Protein AF-A0A529ZDL4-F1 (afdb_monomer_lite)

pLDDT: mean 95.53, std 3.38, range [73.31, 98.44]

Foldseek 3Di:
DQVVQVVVVVVVVVVLVVVCVVVVDDDDDFAADEPQAVVCVVCVVVRVVRGPDYDYPQQSLVCRQVVHDPVCCVVCVVVCCVVVVDVDDCNVPPPCVTSVVD

Structure (mmCIF, N/CA/C/O backbone):
data_AF-A0A529ZDL4-F1
#
_entry.id   AF-A0A529ZDL4-F1
#
loop_
_atom_site.group_PDB
_atom_site.id
_atom_site.type_symbol
_atom_site.label_atom_id
_atom_site.label_alt_id
_atom_site.label_comp_id
_atom_site.label_asym_id
_atom_site.label_entity_id
_atom_site.label_seq_id
_atom_site.pdbx_PDB_ins_code
_atom_site.Cartn_x
_atom_site.Cartn_y
_atom_site.Cartn_z
_atom_site.occupancy
_atom_site.B_iso_or_equiv
_atom_site.auth_seq_id
_atom_site.auth_comp_id
_atom_site.auth_asym_id
_atom_site.auth_atom_id
_atom_site.pdbx_PDB_model_num
ATOM 1 N N . LEU A 1 1 ? 0.278 -10.896 7.784 1.00 73.31 1 LEU A N 1
ATOM 2 C CA . LEU A 1 1 ? -0.779 -10.210 7.016 1.00 73.31 1 LEU A CA 1
ATOM 3 C C . LEU A 1 1 ? -1.971 -10.019 7.925 1.00 73.31 1 LEU A C 1
ATOM 5 O O . LEU A 1 1 ? -1.861 -9.134 8.749 1.00 73.31 1 LEU A O 1
ATOM 9 N N . VAL A 1 2 ? -2.996 -10.879 7.938 1.00 87.75 2 VAL A N 1
ATOM 10 C CA . VAL A 1 2 ? -4.151 -10.665 8.843 1.00 87.75 2 VAL A CA 1
ATOM 11 C C . VAL A 1 2 ? -3.749 -10.586 10.311 1.00 87.75 2 VAL A C 1
ATOM 13 O O . VAL A 1 2 ? -4.004 -9.570 10.934 1.00 87.75 2 VAL A O 1
ATOM 16 N N . LYS A 1 3 ? -2.966 -11.550 10.814 1.00 92.88 3 LYS A N 1
ATOM 17 C CA . LYS A 1 3 ? -2.477 -11.525 12.209 1.00 92.88 3 LYS A CA 1
ATOM 18 C C . LYS A 1 3 ? -1.720 -10.253 12.606 1.00 92.88 3 LYS A C 1
ATOM 20 O O . LYS A 1 3 ? -1.689 -9.899 13.775 1.00 92.88 3 LYS A O 1
ATOM 25 N N . GLU A 1 4 ? -1.056 -9.610 11.650 1.00 92.88 4 GLU A N 1
ATOM 26 C CA . GLU A 1 4 ? -0.302 -8.378 11.898 1.00 92.88 4 GLU A CA 1
ATOM 27 C C . GLU A 1 4 ? -1.254 -7.189 12.031 1.00 92.88 4 GLU A C 1
ATOM 29 O O . GLU A 1 4 ? -1.166 -6.442 13.004 1.00 92.88 4 GLU A O 1
ATOM 34 N N . LEU A 1 5 ? -2.222 -7.078 11.114 1.00 94.62 5 LEU A N 1
ATOM 35 C CA . LEU A 1 5 ? -3.268 -6.064 11.184 1.00 94.62 5 LEU A CA 1
ATOM 36 C C . LEU A 1 5 ? -4.159 -6.249 12.418 1.00 94.62 5 LEU A C 1
ATOM 38 O O . LEU A 1 5 ? -4.395 -5.286 13.135 1.00 94.62 5 LEU A O 1
ATOM 42 N N . GLU A 1 6 ? -4.594 -7.474 12.717 1.00 95.62 6 GLU A N 1
ATOM 43 C CA . GLU A 1 6 ? -5.387 -7.800 13.910 1.00 95.62 6 GLU A CA 1
ATOM 44 C C . GLU A 1 6 ? -4.661 -7.409 15.199 1.00 95.62 6 GLU A C 1
ATOM 46 O O . GLU A 1 6 ? -5.257 -6.815 16.097 1.00 95.62 6 GLU A O 1
ATOM 51 N N . TYR A 1 7 ? -3.360 -7.705 15.282 1.00 96.56 7 TYR A N 1
ATOM 52 C CA . TYR A 1 7 ? -2.548 -7.355 16.442 1.00 96.56 7 TYR A CA 1
ATOM 53 C C . TYR A 1 7 ? -2.506 -5.840 16.678 1.00 96.56 7 TYR A C 1
ATOM 55 O O . TYR A 1 7 ? -2.631 -5.383 17.816 1.00 96.56 7 TYR A O 1
ATOM 63 N N . VAL A 1 8 ? -2.348 -5.047 15.613 1.00 96.81 8 VAL A N 1
ATOM 64 C CA . VAL A 1 8 ? -2.321 -3.582 15.718 1.00 96.81 8 VAL A CA 1
ATOM 65 C C . VAL A 1 8 ? -3.723 -3.018 15.963 1.00 96.81 8 VAL A C 1
ATOM 67 O O . VAL A 1 8 ? -3.875 -2.170 16.842 1.00 96.81 8 VAL A O 1
ATOM 70 N N . LYS A 1 9 ? -4.752 -3.527 15.274 1.00 96.88 9 LYS A N 1
ATOM 71 C CA . LYS A 1 9 ? -6.152 -3.119 15.455 1.00 96.88 9 LYS A CA 1
ATOM 72 C C . LYS A 1 9 ? -6.611 -3.313 16.897 1.00 96.88 9 LYS A C 1
ATOM 74 O O . LYS A 1 9 ? -7.121 -2.373 17.489 1.00 96.88 9 LYS A O 1
ATOM 79 N N . ALA A 1 10 ? -6.314 -4.456 17.518 1.00 97.25 10 ALA A N 1
ATOM 80 C CA . ALA A 1 10 ? -6.663 -4.697 18.920 1.00 97.25 10 ALA A CA 1
ATOM 81 C C . ALA A 1 10 ? -6.084 -3.634 19.876 1.00 97.25 10 ALA A C 1
ATOM 83 O O . ALA A 1 10 ? -6.714 -3.268 20.868 1.00 97.25 10 ALA A O 1
ATOM 84 N N . ARG A 1 11 ? -4.888 -3.109 19.575 1.00 98.00 11 ARG A N 1
ATOM 85 C CA . ARG A 1 11 ? -4.265 -2.033 20.360 1.00 98.00 11 ARG A CA 1
ATOM 86 C C . ARG A 1 11 ? -4.925 -0.681 20.104 1.00 98.00 11 ARG A C 1
ATOM 88 O O . ARG A 1 11 ? -5.114 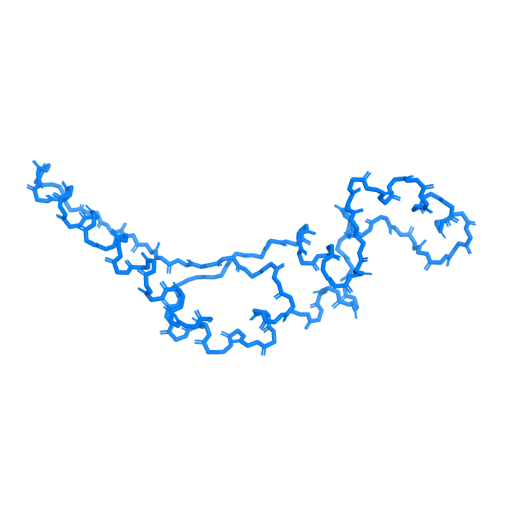0.067 21.059 1.00 98.00 11 ARG A O 1
ATOM 95 N N . ILE A 1 12 ? -5.262 -0.376 18.849 1.00 97.88 12 ILE A N 1
ATOM 96 C CA . ILE A 1 12 ? -6.010 0.837 18.483 1.00 97.88 12 ILE A CA 1
ATOM 97 C C . ILE A 1 12 ? -7.358 0.836 19.207 1.00 97.88 12 ILE A C 1
ATOM 99 O O . ILE A 1 12 ? -7.677 1.804 19.897 1.00 97.88 12 ILE A O 1
ATOM 103 N N . ASP A 1 13 ? -8.087 -0.277 19.133 1.00 97.44 13 ASP A N 1
ATOM 104 C CA . ASP A 1 13 ? -9.422 -0.410 19.707 1.00 97.44 13 ASP A CA 1
ATOM 105 C C . ASP A 1 13 ? -9.405 -0.257 21.237 1.00 97.44 13 ASP A C 1
ATOM 107 O O . ASP A 1 13 ? -10.231 0.462 21.805 1.00 97.44 13 ASP A O 1
ATOM 111 N N . ALA A 1 14 ? -8.415 -0.856 21.910 1.00 98.12 14 ALA A N 1
ATOM 112 C CA . ALA A 1 14 ? -8.239 -0.720 23.355 1.00 98.12 14 ALA A CA 1
ATOM 113 C C . ALA A 1 14 ? -7.969 0.735 23.783 1.00 98.12 14 ALA A C 1
ATOM 115 O O . ALA A 1 14 ? -8.549 1.217 24.759 1.00 98.12 14 ALA A O 1
ATOM 116 N N . VAL A 1 15 ? -7.114 1.454 23.047 1.00 98.12 15 VAL A N 1
ATOM 117 C CA . VAL A 1 15 ? -6.810 2.865 23.335 1.00 98.12 15 VAL A CA 1
ATOM 118 C C . VAL A 1 15 ? -8.024 3.748 23.061 1.00 98.12 15 VAL A C 1
ATOM 120 O O . VAL A 1 15 ? -8.367 4.581 23.899 1.00 98.12 15 VAL A O 1
ATOM 123 N N . ALA A 1 16 ? -8.710 3.542 21.934 1.00 98.12 16 ALA A N 1
ATOM 124 C CA . ALA A 1 16 ? -9.923 4.279 21.603 1.00 98.12 16 ALA A CA 1
ATOM 125 C C . ALA A 1 16 ? -10.983 4.110 22.703 1.00 98.12 16 ALA A C 1
ATOM 127 O O . ALA A 1 16 ? -11.553 5.097 23.164 1.00 98.12 16 ALA A O 1
ATOM 128 N N . GLN A 1 17 ? -11.187 2.884 23.194 1.00 97.75 17 GLN A N 1
ATOM 129 C CA . GLN A 1 17 ? -12.118 2.613 24.287 1.00 97.75 17 GLN A CA 1
ATOM 130 C C . GLN A 1 17 ? -11.721 3.324 25.591 1.00 97.75 17 GLN A C 1
ATOM 132 O O . GLN A 1 17 ? -12.596 3.905 26.235 1.00 97.75 17 GLN A O 1
ATOM 137 N N . SER A 1 18 ? -10.433 3.321 25.964 1.00 98.25 18 SER A N 1
ATOM 138 C CA . SER A 1 18 ? -9.939 4.041 27.154 1.00 98.25 18 SER A CA 1
ATOM 139 C C . SER A 1 18 ? -10.239 5.536 27.058 1.00 98.25 18 SER A C 1
ATOM 141 O O . SER A 1 18 ? -10.853 6.110 27.954 1.00 98.25 18 SER A O 1
ATOM 143 N N . VAL A 1 19 ? -9.907 6.155 25.922 1.00 98.25 19 VAL A N 1
ATOM 144 C CA . VAL A 1 19 ? -10.121 7.593 25.704 1.00 98.25 19 VAL A CA 1
ATOM 145 C C . VAL A 1 19 ? -11.611 7.944 25.705 1.00 98.25 19 VAL A C 1
ATOM 147 O O . VAL A 1 19 ? -12.006 8.946 26.302 1.00 98.25 19 VAL A O 1
ATOM 150 N N . MET A 1 20 ? -12.467 7.122 25.091 1.00 98.38 20 MET A N 1
ATOM 151 C CA . MET A 1 20 ? -13.918 7.349 25.118 1.00 98.38 20 MET A CA 1
ATOM 152 C C . MET A 1 20 ? -14.491 7.272 26.541 1.00 98.38 20 MET A C 1
ATOM 154 O O . MET A 1 20 ? -15.399 8.030 26.880 1.00 98.38 20 MET A O 1
ATOM 158 N N . GLN A 1 21 ? -13.962 6.378 27.384 1.00 97.88 21 GLN A N 1
ATOM 159 C CA . GLN A 1 21 ? -14.364 6.268 28.789 1.00 97.88 21 GLN A CA 1
ATOM 160 C C . GLN A 1 21 ? -13.895 7.471 29.612 1.00 97.88 21 GLN A C 1
ATOM 162 O O . GLN A 1 21 ? -14.688 8.035 30.362 1.00 97.88 21 GLN A O 1
ATOM 167 N N . GLU A 1 22 ? -12.639 7.885 29.446 1.00 98.31 22 GLU A N 1
ATOM 168 C CA . GLU A 1 22 ? -12.048 9.018 30.170 1.00 98.31 22 GLU A CA 1
ATOM 169 C C . GLU A 1 22 ? -12.718 10.352 29.821 1.00 98.31 22 GLU A C 1
ATOM 171 O O . GLU A 1 22 ? -12.923 11.199 30.689 1.00 98.31 22 GLU A O 1
ATOM 176 N N . THR A 1 23 ? -13.084 10.539 28.553 1.00 97.94 23 THR A N 1
ATOM 177 C CA . THR A 1 23 ? -13.659 11.799 28.052 1.00 97.94 23 THR A CA 1
ATOM 178 C C . THR A 1 23 ? -15.186 11.833 28.083 1.00 97.94 23 THR A C 1
ATOM 180 O O . THR A 1 23 ? -15.781 12.894 27.887 1.00 97.94 23 THR A O 1
ATOM 183 N N . GLY A 1 24 ? -15.841 10.683 28.267 1.00 98.00 24 GLY A N 1
ATOM 184 C CA . GLY A 1 24 ? -17.295 10.543 28.152 1.00 98.00 24 GLY A CA 1
ATOM 185 C C . GLY A 1 24 ? -17.842 10.779 26.737 1.00 98.00 24 GLY A C 1
ATOM 186 O O . GLY A 1 24 ? -19.056 10.885 26.566 1.00 98.00 24 GLY A O 1
ATOM 187 N N . THR A 1 25 ? -16.975 10.872 25.724 1.00 98.00 25 THR A N 1
ATOM 188 C CA . THR A 1 25 ? -17.351 11.136 24.329 1.00 98.00 25 THR A CA 1
ATOM 189 C C . THR A 1 25 ? -17.201 9.868 23.502 1.00 98.00 25 THR A C 1
ATOM 191 O O . THR A 1 25 ? -16.153 9.231 23.522 1.00 98.00 25 THR A O 1
ATOM 194 N N . LYS A 1 26 ? -18.238 9.507 22.741 1.00 97.00 26 LYS A N 1
ATOM 195 C CA . LYS A 1 26 ? -18.168 8.411 21.767 1.00 97.00 26 LYS A CA 1
ATOM 196 C C . LYS A 1 26 ? -17.769 8.949 20.400 1.00 97.00 26 LYS A C 1
ATOM 198 O O . LYS A 1 26 ? -18.304 9.970 19.973 1.00 97.00 26 LYS A O 1
ATOM 203 N N . ILE A 1 27 ? -16.872 8.239 19.726 1.00 96.19 27 ILE A N 1
ATOM 204 C CA . ILE A 1 27 ? -16.487 8.519 18.343 1.00 96.19 27 ILE A CA 1
ATOM 205 C C . ILE A 1 27 ? -16.544 7.231 17.529 1.00 96.19 27 ILE A C 1
ATOM 207 O O . ILE A 1 27 ? -16.181 6.165 18.026 1.00 96.19 27 ILE A O 1
ATOM 211 N N . ASP A 1 28 ? -16.967 7.353 16.279 1.00 96.81 28 ASP A N 1
ATOM 212 C CA . ASP A 1 28 ? -16.858 6.281 15.298 1.00 96.81 28 ASP A CA 1
ATOM 213 C C . ASP A 1 28 ? -15.533 6.439 14.544 1.00 96.81 28 ASP A C 1
ATOM 215 O O . ASP A 1 28 ? -15.113 7.555 14.225 1.00 96.81 28 ASP A O 1
ATOM 219 N N . TYR A 1 29 ? -14.853 5.328 14.272 1.00 97.19 29 TYR A N 1
ATOM 220 C CA . TYR A 1 29 ? -13.613 5.301 13.501 1.00 97.19 29 TYR A CA 1
ATOM 221 C C . TYR A 1 29 ? -13.509 3.990 12.728 1.00 97.19 29 TYR A C 1
ATOM 223 O O . TYR A 1 29 ? -14.146 3.000 13.077 1.00 97.19 29 TYR A O 1
ATOM 231 N N . LEU A 1 30 ? -12.680 4.005 11.687 1.00 97.56 30 LEU A N 1
ATOM 232 C CA . LEU A 1 30 ? -12.346 2.833 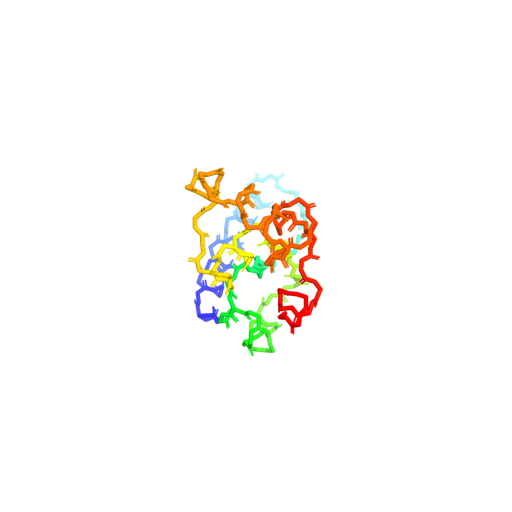10.890 1.00 97.56 30 LEU A CA 1
ATOM 233 C C . LEU A 1 30 ? -10.856 2.545 11.039 1.00 97.56 30 LEU A C 1
ATOM 235 O O . LEU A 1 30 ? -10.038 3.467 11.070 1.00 97.56 30 LEU A O 1
ATOM 239 N N . THR A 1 31 ? -10.495 1.267 11.076 1.00 97.38 31 THR A N 1
ATOM 240 C CA . THR A 1 31 ? -9.108 0.806 11.006 1.00 97.38 31 THR A CA 1
ATOM 241 C C . THR A 1 31 ? -8.872 0.101 9.678 1.00 97.38 31 THR A C 1
ATOM 243 O O . THR A 1 31 ? -9.394 -0.980 9.416 1.00 97.38 31 THR A O 1
ATOM 246 N N . GLY A 1 32 ? -8.067 0.725 8.827 1.00 97.19 32 GLY A N 1
ATOM 247 C CA . GLY A 1 32 ? -7.635 0.168 7.551 1.00 97.19 32 GLY A CA 1
ATOM 248 C C . GLY A 1 32 ? -6.146 -0.135 7.540 1.00 97.19 32 GLY A C 1
ATOM 249 O O . GLY A 1 32 ? -5.471 -0.110 8.572 1.00 97.19 32 GLY A O 1
ATOM 250 N N . THR A 1 33 ? -5.618 -0.414 6.355 1.00 97.62 33 THR A N 1
ATOM 251 C CA . THR A 1 33 ? -4.187 -0.671 6.177 1.00 97.62 33 THR A CA 1
ATOM 252 C C . THR A 1 33 ? -3.673 -0.123 4.855 1.00 97.62 33 THR A C 1
ATOM 254 O O . THR A 1 33 ? -4.445 0.104 3.917 1.00 97.62 33 THR A O 1
ATOM 257 N N . MET A 1 34 ? -2.362 0.104 4.795 1.00 97.88 34 MET A N 1
ATOM 258 C CA . MET A 1 34 ? -1.701 0.498 3.563 1.00 97.88 34 MET A CA 1
ATOM 259 C C . MET A 1 34 ? -1.396 -0.740 2.712 1.00 97.88 34 MET A C 1
ATOM 261 O O . MET A 1 34 ? -0.880 -1.741 3.208 1.00 97.88 34 MET A O 1
ATOM 265 N N . ILE A 1 35 ? -1.717 -0.675 1.423 1.00 98.06 35 ILE A N 1
ATOM 266 C CA . ILE A 1 35 ? -1.305 -1.651 0.417 1.00 98.06 35 ILE A CA 1
ATOM 267 C C . ILE A 1 35 ? -0.115 -1.045 -0.322 1.00 98.06 35 ILE A C 1
ATOM 269 O O . ILE A 1 35 ? -0.267 -0.260 -1.253 1.00 98.06 35 ILE A O 1
ATOM 273 N N . GLU A 1 36 ? 1.076 -1.354 0.179 1.00 97.62 36 GLU A N 1
ATOM 274 C CA . GLU A 1 36 ? 2.345 -0.766 -0.279 1.00 97.62 36 GLU A CA 1
ATOM 275 C C . GLU A 1 36 ? 3.433 -1.815 -0.556 1.00 97.62 36 GLU A C 1
ATOM 277 O O . GLU A 1 36 ? 4.557 -1.496 -0.923 1.00 97.62 36 GLU A O 1
ATOM 282 N N . LEU A 1 37 ? 3.090 -3.097 -0.393 1.00 96.94 37 LEU A N 1
ATOM 283 C CA . LEU A 1 37 ? 3.959 -4.232 -0.685 1.00 96.94 37 LEU A CA 1
ATOM 284 C C . LEU A 1 37 ? 3.264 -5.162 -1.690 1.00 96.94 37 LEU A C 1
ATOM 286 O O . LEU A 1 37 ? 2.096 -5.501 -1.469 1.00 96.94 37 LEU A O 1
ATOM 290 N N . PRO A 1 38 ? 3.968 -5.711 -2.700 1.00 97.69 38 PRO A N 1
ATOM 291 C CA . PRO A 1 38 ? 3.381 -6.621 -3.683 1.00 97.69 38 PRO A CA 1
ATOM 292 C C . PRO A 1 38 ? 2.708 -7.831 -3.035 1.00 97.69 38 PRO A C 1
ATOM 294 O O . PRO A 1 38 ? 1.639 -8.277 -3.443 1.00 97.69 38 PRO A O 1
ATOM 297 N N . ARG A 1 39 ? 3.278 -8.342 -1.936 1.00 96.94 39 ARG A N 1
ATOM 298 C CA . ARG A 1 39 ? 2.665 -9.438 -1.176 1.00 96.94 39 ARG A CA 1
ATOM 299 C C . ARG A 1 39 ? 1.326 -9.048 -0.540 1.00 96.94 39 ARG A C 1
ATOM 301 O O . ARG A 1 39 ? 0.465 -9.918 -0.408 1.00 96.94 39 ARG A O 1
ATOM 308 N N . ALA A 1 40 ? 1.172 -7.797 -0.105 1.00 96.62 40 ALA A N 1
ATOM 309 C CA . ALA A 1 40 ? -0.080 -7.300 0.455 1.00 96.62 40 ALA A CA 1
ATOM 310 C C . ALA A 1 40 ? -1.152 -7.195 -0.637 1.00 96.62 40 ALA A C 1
ATOM 312 O O . ALA A 1 40 ? -2.245 -7.712 -0.429 1.00 96.62 40 ALA A O 1
ATOM 313 N N . ALA A 1 41 ? -0.801 -6.660 -1.810 1.00 97.69 41 ALA A N 1
ATOM 314 C CA . ALA A 1 41 ? -1.667 -6.604 -2.988 1.00 97.69 41 ALA A CA 1
ATOM 315 C C . ALA A 1 41 ? -2.143 -8.004 -3.436 1.00 97.69 41 ALA A C 1
ATOM 317 O O . ALA A 1 41 ? -3.334 -8.310 -3.410 1.00 97.69 41 ALA A O 1
ATOM 318 N N . ILE A 1 42 ? -1.212 -8.941 -3.666 1.00 97.62 42 ILE A N 1
ATOM 319 C CA . ILE A 1 42 ? -1.525 -10.327 -4.083 1.00 97.62 42 ILE A CA 1
ATOM 320 C C . ILE A 1 42 ? -2.425 -11.059 -3.066 1.00 97.62 42 ILE A C 1
ATOM 322 O O . ILE A 1 42 ? -3.219 -11.939 -3.411 1.00 97.62 42 ILE A O 1
ATOM 326 N N . ARG A 1 43 ? -2.295 -10.738 -1.774 1.00 96.81 43 ARG A N 1
ATOM 327 C CA . ARG A 1 43 ? -3.066 -11.359 -0.682 1.00 96.81 43 ARG A CA 1
ATOM 328 C C . ARG A 1 43 ? -4.142 -10.433 -0.115 1.00 96.81 43 ARG A C 1
ATOM 330 O O . ARG A 1 43 ? -4.616 -10.701 0.992 1.00 96.81 43 ARG A O 1
ATOM 337 N N . ALA A 1 44 ? -4.561 -9.414 -0.865 1.00 96.94 44 ALA A N 1
ATOM 338 C CA . ALA A 1 44 ? -5.504 -8.400 -0.403 1.00 96.94 44 ALA A CA 1
ATOM 339 C C . ALA A 1 44 ? -6.823 -9.010 0.089 1.00 96.94 44 ALA A C 1
ATOM 341 O O . ALA A 1 44 ? -7.331 -8.588 1.119 1.00 96.94 44 ALA A O 1
ATOM 342 N N . HIS A 1 45 ? -7.311 -10.075 -0.558 1.00 96.38 45 HIS A N 1
ATOM 343 C CA . HIS A 1 45 ? -8.511 -10.809 -0.131 1.00 96.38 45 HIS A CA 1
ATOM 344 C C . HIS A 1 45 ? -8.454 -11.289 1.326 1.00 96.38 45 HIS A C 1
ATOM 346 O O . HIS A 1 45 ? -9.458 -11.233 2.019 1.00 96.38 45 HIS A O 1
ATOM 352 N N . VAL A 1 46 ? -7.281 -11.723 1.802 1.00 96.00 46 VAL A N 1
ATOM 353 C CA . VAL A 1 46 ? -7.106 -12.154 3.196 1.00 96.00 46 VAL A CA 1
ATOM 354 C C . VAL A 1 46 ? -7.081 -10.932 4.104 1.00 96.00 46 VAL A C 1
ATOM 356 O O . VAL A 1 46 ? -7.748 -10.905 5.123 1.00 96.00 46 VAL A O 1
ATOM 359 N N . ILE A 1 47 ? -6.334 -9.892 3.726 1.00 95.94 47 ILE A N 1
ATOM 360 C CA . ILE A 1 47 ? -6.217 -8.654 4.513 1.00 95.94 47 ILE A CA 1
ATOM 361 C C . ILE A 1 47 ? -7.584 -7.965 4.678 1.00 95.94 47 ILE A C 1
ATOM 363 O O . ILE A 1 47 ? -7.879 -7.451 5.757 1.00 95.94 47 ILE A O 1
ATOM 367 N N . ALA A 1 48 ? -8.428 -8.007 3.646 1.00 96.56 48 ALA A N 1
ATOM 368 C CA . ALA A 1 48 ? -9.776 -7.444 3.636 1.00 96.56 48 ALA A CA 1
ATOM 369 C C . ALA A 1 48 ? -10.718 -8.076 4.676 1.00 96.56 48 ALA A C 1
ATOM 371 O O . ALA A 1 48 ? -11.713 -7.459 5.032 1.00 96.56 48 ALA A O 1
ATOM 372 N N . GLU A 1 49 ? -10.408 -9.268 5.201 1.00 95.31 49 GLU A N 1
ATOM 373 C CA . GLU A 1 49 ? -11.178 -9.875 6.297 1.00 95.31 49 GLU A CA 1
ATOM 374 C C . GLU A 1 49 ? -11.080 -9.059 7.601 1.00 95.31 49 GLU A C 1
ATOM 376 O O . GLU A 1 49 ? -11.981 -9.130 8.433 1.00 95.31 49 GLU A O 1
ATOM 381 N N . ALA A 1 50 ? -10.004 -8.280 7.779 1.00 94.25 50 ALA A N 1
ATOM 382 C CA . ALA A 1 50 ? -9.748 -7.487 8.985 1.00 94.25 50 ALA A CA 1
ATOM 383 C C . ALA A 1 50 ? -9.662 -5.967 8.738 1.00 94.25 50 ALA A C 1
ATOM 385 O O . ALA A 1 50 ? -9.821 -5.192 9.681 1.00 94.25 50 ALA A O 1
ATOM 386 N N . ALA A 1 51 ? -9.376 -5.532 7.507 1.00 97.38 51 ALA A N 1
ATOM 387 C CA . ALA A 1 51 ? -9.250 -4.120 7.153 1.00 97.38 51 ALA A CA 1
ATOM 388 C C . ALA A 1 51 ? -10.595 -3.505 6.753 1.00 97.38 51 ALA A C 1
ATOM 390 O O . ALA A 1 51 ? -11.300 -4.033 5.899 1.00 97.38 51 ALA A O 1
ATOM 391 N N . GLU A 1 52 ? -10.897 -2.327 7.292 1.00 97.69 52 GLU A N 1
ATOM 392 C CA . GLU A 1 52 ? -12.130 -1.592 6.976 1.00 97.69 52 GLU A CA 1
ATOM 393 C C . GLU A 1 52 ? -11.973 -0.680 5.745 1.00 97.69 52 GLU A C 1
ATOM 395 O O . GLU A 1 52 ? -12.957 -0.251 5.148 1.00 97.69 52 GLU A O 1
ATOM 400 N N . PHE A 1 53 ? -10.731 -0.397 5.344 1.00 98.38 53 PHE A N 1
ATOM 401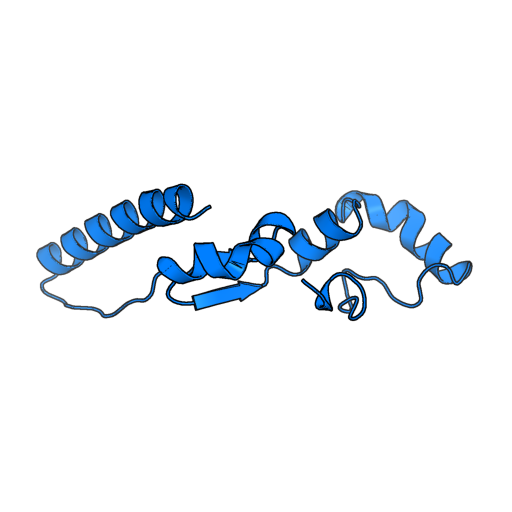 C CA . PHE A 1 53 ? -10.383 0.283 4.098 1.00 98.38 53 PHE A CA 1
ATOM 402 C C . PHE A 1 53 ? -8.944 -0.046 3.679 1.00 98.38 53 PHE A C 1
ATOM 404 O O . PHE A 1 53 ? -8.110 -0.425 4.509 1.00 98.38 53 PHE A O 1
ATOM 411 N N . PHE A 1 54 ? -8.640 0.168 2.398 1.00 98.44 54 PHE A N 1
ATOM 412 C CA . PHE A 1 54 ? -7.278 0.159 1.867 1.00 98.44 54 PHE A CA 1
ATOM 413 C C . PHE A 1 54 ? -6.847 1.559 1.451 1.00 98.44 54 PHE A C 1
ATOM 415 O O . PHE A 1 54 ? -7.637 2.333 0.914 1.00 98.44 54 PHE A O 1
ATOM 422 N N . SER A 1 55 ? -5.573 1.856 1.681 1.00 98.38 55 SER A N 1
ATOM 423 C CA . SER A 1 55 ? -4.892 3.023 1.128 1.00 98.38 55 SER A CA 1
ATOM 424 C C . SER A 1 55 ? -3.682 2.539 0.344 1.00 98.38 55 SER A C 1
ATOM 426 O O . SER A 1 55 ? -2.867 1.803 0.889 1.00 98.38 55 SER A O 1
ATOM 428 N N . PHE A 1 56 ? -3.550 2.905 -0.925 1.00 98.25 56 PHE A N 1
ATOM 429 C CA . PHE A 1 56 ? -2.420 2.450 -1.732 1.00 98.25 56 PHE A CA 1
ATOM 430 C C . PHE A 1 56 ? -1.213 3.362 -1.517 1.00 98.25 56 PHE A C 1
ATOM 432 O O . PHE A 1 56 ? -1.236 4.540 -1.875 1.00 98.25 56 PHE A O 1
ATOM 439 N N . GLY A 1 57 ? -0.153 2.802 -0.938 1.00 97.69 57 GLY A N 1
ATOM 440 C CA . GLY A 1 57 ? 1.144 3.460 -0.805 1.00 97.69 57 GLY A CA 1
ATOM 441 C C . GLY A 1 57 ? 1.943 3.272 -2.084 1.00 97.69 57 GLY A C 1
ATOM 442 O O . GLY A 1 57 ? 2.888 2.489 -2.112 1.00 97.69 57 GLY A O 1
ATOM 443 N N . THR A 1 58 ? 1.540 3.942 -3.168 1.00 97.50 58 THR A N 1
ATOM 444 C CA . THR A 1 58 ? 2.105 3.685 -4.504 1.00 97.50 58 THR A CA 1
ATOM 445 C C . THR A 1 58 ? 3.596 3.983 -4.597 1.00 97.50 58 THR A C 1
ATOM 447 O O . THR A 1 58 ? 4.266 3.367 -5.408 1.00 97.50 58 THR A O 1
ATOM 450 N N . ASN A 1 59 ? 4.151 4.853 -3.750 1.00 95.81 59 ASN A N 1
ATOM 451 C CA . ASN A 1 59 ? 5.593 5.095 -3.728 1.00 95.81 59 ASN A CA 1
ATOM 452 C C . ASN A 1 59 ? 6.379 3.825 -3.346 1.00 95.81 59 ASN A C 1
ATOM 454 O O . ASN A 1 59 ? 7.218 3.359 -4.115 1.00 95.81 59 ASN A O 1
ATOM 458 N N . ASP A 1 60 ? 6.066 3.229 -2.194 1.00 97.44 60 ASP A N 1
ATOM 459 C CA . ASP A 1 60 ? 6.711 2.000 -1.724 1.00 97.44 60 ASP A CA 1
ATOM 460 C C . ASP A 1 60 ? 6.307 0.782 -2.566 1.00 97.44 60 ASP A C 1
ATOM 462 O O . ASP A 1 60 ? 7.145 -0.082 -2.854 1.00 97.44 60 ASP A O 1
ATOM 466 N N . LEU A 1 61 ? 5.065 0.754 -3.069 1.00 97.94 61 LEU A N 1
ATOM 467 C CA . LEU A 1 61 ? 4.620 -0.282 -3.999 1.00 97.94 61 LEU A CA 1
ATOM 468 C C . LEU A 1 61 ? 5.417 -0.225 -5.308 1.00 97.94 61 LEU A C 1
ATOM 470 O O . LEU A 1 61 ? 5.890 -1.262 -5.768 1.00 97.94 61 LEU A O 1
ATOM 474 N N . THR A 1 62 ? 5.654 0.965 -5.869 1.00 97.31 62 THR A N 1
ATOM 475 C CA . THR A 1 62 ? 6.534 1.155 -7.030 1.00 97.31 62 THR A CA 1
ATOM 476 C C . THR A 1 62 ? 7.958 0.719 -6.703 1.00 97.31 62 THR A C 1
ATOM 478 O O . THR A 1 62 ? 8.526 -0.069 -7.459 1.00 97.31 62 THR A O 1
ATOM 481 N N . GLN A 1 63 ? 8.531 1.156 -5.571 1.00 97.19 63 GLN A N 1
ATOM 482 C CA . GLN A 1 63 ? 9.899 0.779 -5.180 1.00 97.19 63 GLN A CA 1
ATOM 483 C C . GLN A 1 63 ? 10.079 -0.740 -5.142 1.00 97.19 63 GLN A C 1
ATOM 485 O O . GLN A 1 63 ? 11.040 -1.283 -5.686 1.00 97.19 63 GLN A O 1
ATOM 490 N N . THR A 1 64 ? 9.142 -1.434 -4.504 1.00 97.12 64 THR A N 1
ATOM 491 C CA . THR A 1 64 ? 9.227 -2.880 -4.287 1.00 97.12 64 THR A CA 1
ATOM 492 C C . THR A 1 64 ? 8.820 -3.701 -5.510 1.00 97.12 64 THR A C 1
ATOM 494 O O . THR A 1 64 ? 9.329 -4.808 -5.671 1.00 97.12 64 THR A O 1
ATOM 497 N N . THR A 1 65 ? 7.976 -3.165 -6.395 1.00 97.38 65 THR A N 1
ATOM 498 C CA . THR A 1 65 ? 7.603 -3.812 -7.667 1.00 97.38 65 THR A CA 1
ATOM 499 C C . THR A 1 65 ? 8.719 -3.695 -8.701 1.00 97.38 65 THR A C 1
ATOM 501 O O . THR A 1 65 ? 9.114 -4.697 -9.292 1.00 97.38 65 THR A O 1
ATOM 504 N N . PHE A 1 66 ? 9.290 -2.499 -8.873 1.00 95.19 66 PHE A N 1
ATOM 505 C CA . PHE A 1 66 ? 10.430 -2.284 -9.773 1.00 95.19 66 PHE A CA 1
ATOM 506 C C . PHE A 1 66 ? 11.751 -2.806 -9.195 1.00 95.19 66 PHE A C 1
ATOM 508 O O . PHE A 1 66 ? 12.715 -2.995 -9.936 1.00 95.19 66 PHE A O 1
ATOM 515 N N . GLY A 1 67 ? 11.822 -3.021 -7.879 1.00 95.38 67 GLY A N 1
ATOM 516 C CA . GLY A 1 67 ? 13.058 -3.400 -7.195 1.00 95.38 67 GLY A CA 1
ATOM 517 C C . GLY A 1 67 ? 14.097 -2.277 -7.187 1.00 95.38 67 GLY A C 1
ATOM 518 O O . GLY A 1 67 ? 15.296 -2.551 -7.235 1.00 95.38 67 GLY A O 1
ATOM 519 N N . ILE A 1 68 ? 13.648 -1.019 -7.151 1.00 92.94 68 ILE A N 1
ATOM 520 C CA . ILE A 1 68 ? 14.512 0.164 -7.177 1.00 92.94 68 ILE A CA 1
ATOM 521 C C . ILE A 1 68 ? 14.284 1.026 -5.933 1.00 92.94 68 ILE A C 1
ATOM 523 O O . ILE A 1 68 ? 13.156 1.266 -5.507 1.00 92.94 68 ILE A O 1
ATOM 527 N N . SER A 1 69 ? 15.377 1.508 -5.350 1.00 93.00 69 SER A N 1
ATOM 528 C CA . SER A 1 69 ? 15.349 2.518 -4.291 1.00 93.00 69 SER A CA 1
ATOM 529 C C . SER A 1 69 ? 15.100 3.883 -4.916 1.00 93.00 69 SER A C 1
ATOM 531 O O . SER A 1 69 ? 15.834 4.274 -5.823 1.00 93.00 69 SER A O 1
ATOM 533 N N . ARG A 1 70 ? 14.086 4.618 -4.446 1.00 89.62 70 ARG A N 1
ATOM 534 C CA . ARG A 1 70 ? 13.768 5.956 -4.969 1.00 89.62 70 ARG A CA 1
ATOM 535 C C . ARG A 1 70 ? 14.941 6.925 -4.813 1.00 89.62 70 ARG A C 1
ATOM 537 O O . ARG A 1 70 ? 15.232 7.680 -5.738 1.00 89.62 70 ARG A O 1
ATOM 544 N N . ASP A 1 71 ? 15.621 6.865 -3.672 1.00 90.56 71 ASP A N 1
ATOM 545 C CA . ASP A 1 71 ? 16.739 7.754 -3.349 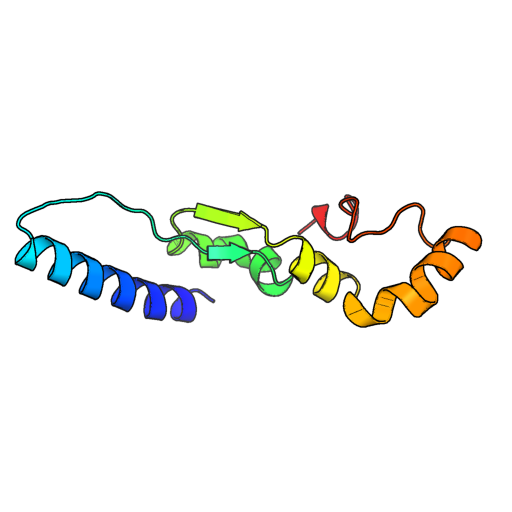1.00 90.56 71 ASP A CA 1
ATOM 546 C C . ASP A 1 71 ? 17.948 7.517 -4.269 1.00 90.56 71 ASP A C 1
ATOM 548 O O . ASP A 1 71 ? 18.661 8.457 -4.622 1.00 90.56 71 ASP A O 1
ATOM 552 N N . ASP A 1 72 ? 18.136 6.278 -4.730 1.00 91.38 72 ASP A N 1
ATOM 553 C CA . ASP A 1 72 ? 19.236 5.904 -5.625 1.00 91.38 72 ASP A CA 1
ATOM 554 C C . ASP A 1 72 ? 18.852 5.999 -7.112 1.00 91.38 72 ASP A C 1
ATOM 556 O O . ASP A 1 72 ? 19.719 6.1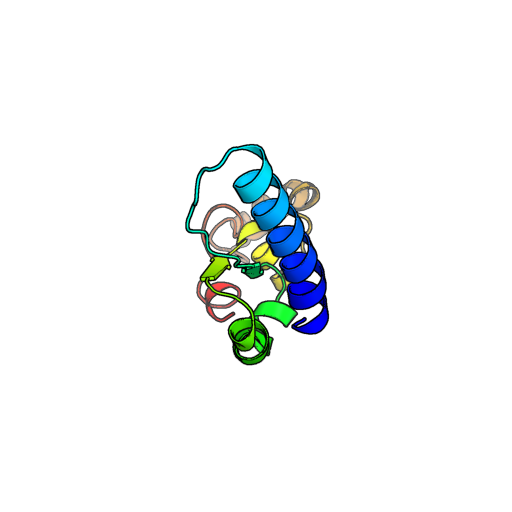17 -7.988 1.00 91.38 72 ASP A O 1
ATOM 560 N N . ALA A 1 73 ? 17.550 5.971 -7.417 1.00 90.25 73 ALA A N 1
ATOM 561 C CA . ALA A 1 73 ? 17.030 5.873 -8.776 1.00 90.25 73 ALA A CA 1
ATOM 562 C C . ALA A 1 73 ? 17.364 7.094 -9.643 1.00 90.25 73 ALA A C 1
ATOM 564 O O . ALA A 1 73 ? 17.604 6.955 -10.846 1.00 90.25 73 ALA A O 1
ATOM 565 N N . ALA A 1 74 ? 17.479 8.281 -9.038 1.00 86.38 74 ALA A N 1
ATOM 566 C CA . ALA A 1 74 ? 17.831 9.514 -9.744 1.00 86.38 74 ALA A CA 1
ATOM 567 C C . ALA A 1 74 ? 19.146 9.401 -10.542 1.00 86.38 74 ALA A C 1
ATOM 569 O O . ALA A 1 74 ? 19.304 10.056 -11.573 1.00 86.38 74 ALA A O 1
ATOM 570 N N . SER A 1 75 ? 20.073 8.540 -10.104 1.00 91.44 75 SER A N 1
ATOM 571 C CA . SER A 1 75 ? 21.361 8.328 -10.773 1.00 91.44 75 SER A CA 1
ATOM 572 C C . SER A 1 75 ? 21.255 7.649 -12.146 1.00 91.44 75 SER A C 1
ATOM 574 O O . SER A 1 75 ? 22.142 7.839 -12.980 1.00 91.44 75 SER A O 1
ATOM 576 N N . PHE A 1 76 ? 20.186 6.885 -12.412 1.00 92.62 76 PHE A N 1
ATOM 577 C CA . PHE A 1 76 ? 20.045 6.104 -13.648 1.00 92.62 76 PHE A CA 1
ATOM 578 C C . PHE A 1 76 ? 18.715 6.292 -14.390 1.00 92.62 76 PHE A C 1
ATOM 580 O O . PHE A 1 76 ? 18.679 6.035 -15.596 1.00 92.62 76 PHE A O 1
ATOM 587 N N . LEU A 1 77 ? 17.646 6.768 -13.739 1.00 92.69 77 LEU A N 1
ATOM 588 C CA . LEU A 1 77 ? 16.327 6.928 -14.373 1.00 92.69 77 LEU A CA 1
ATOM 589 C C . LEU A 1 77 ? 16.374 7.852 -15.595 1.00 92.69 77 LEU A C 1
ATOM 591 O O . LEU A 1 77 ? 15.793 7.530 -16.629 1.00 92.69 77 LEU A O 1
ATOM 595 N N . GLU A 1 78 ? 17.139 8.945 -15.529 1.00 91.31 78 GLU A N 1
ATOM 596 C CA . GLU A 1 78 ? 17.298 9.843 -16.678 1.00 91.31 78 GLU A CA 1
ATOM 597 C C . GLU A 1 78 ? 17.971 9.137 -17.864 1.00 91.31 78 GLU A C 1
ATOM 599 O O . GLU A 1 78 ? 17.567 9.314 -19.012 1.00 91.31 78 GLU A O 1
ATOM 604 N N . THR A 1 79 ? 18.950 8.268 -17.593 1.00 94.94 79 THR A N 1
ATOM 605 C CA . THR A 1 79 ? 19.591 7.458 -18.638 1.00 94.94 79 THR A CA 1
ATOM 606 C C . THR A 1 79 ? 18.604 6.459 -19.241 1.00 94.94 79 THR A C 1
ATOM 608 O O . THR A 1 79 ? 18.604 6.259 -20.455 1.00 94.94 79 THR A O 1
ATOM 611 N N . TYR A 1 80 ? 17.753 5.832 -18.423 1.00 95.38 80 TYR A N 1
ATOM 612 C CA . TYR A 1 80 ? 16.726 4.901 -18.901 1.00 95.38 80 TYR A CA 1
ATOM 613 C C . TYR A 1 80 ? 15.711 5.612 -19.793 1.00 95.38 80 TYR A C 1
ATOM 615 O O . TYR A 1 80 ? 15.382 5.100 -20.862 1.00 95.38 80 TYR A O 1
ATOM 623 N N . ARG A 1 81 ? 15.299 6.822 -19.405 1.00 93.38 81 ARG A N 1
ATOM 624 C CA . ARG A 1 81 ? 14.397 7.663 -20.192 1.00 93.38 81 ARG A CA 1
ATOM 625 C C . ARG A 1 81 ? 15.007 8.064 -21.532 1.00 93.38 81 ARG A C 1
ATOM 627 O O . ARG A 1 81 ? 14.389 7.873 -22.573 1.00 93.38 81 ARG A O 1
ATOM 634 N N . GLN A 1 82 ? 16.252 8.541 -21.536 1.00 94.00 82 GLN A N 1
ATOM 635 C CA . GLN A 1 82 ? 16.960 8.904 -22.773 1.00 94.00 82 GLN A CA 1
ATOM 636 C C . GLN A 1 82 ? 17.169 7.714 -23.719 1.00 94.00 82 GLN A C 1
ATOM 638 O O . GLN A 1 82 ? 17.209 7.892 -24.935 1.00 94.00 82 GLN A O 1
ATOM 643 N N . LYS A 1 83 ? 17.292 6.499 -23.172 1.00 96.44 83 LYS A N 1
ATOM 644 C CA . LYS A 1 83 ? 17.397 5.252 -23.943 1.00 96.44 83 LYS A CA 1
ATOM 645 C C . LYS A 1 83 ? 16.045 4.656 -24.349 1.00 96.44 83 LYS A C 1
ATOM 647 O O . LYS A 1 83 ? 16.044 3.629 -25.021 1.00 96.44 83 LYS A O 1
ATOM 652 N N . GLY A 1 84 ? 14.925 5.258 -23.942 1.00 94.31 84 GLY A N 1
ATOM 653 C CA . GLY A 1 84 ? 13.582 4.733 -24.199 1.00 94.31 84 GLY A CA 1
ATOM 654 C C . GLY A 1 84 ? 13.283 3.412 -23.483 1.00 94.31 84 GLY A C 1
ATOM 655 O O . GLY A 1 84 ? 12.436 2.657 -23.942 1.00 94.31 84 GLY A O 1
ATOM 656 N N . ILE A 1 85 ? 13.996 3.103 -22.393 1.00 94.25 85 ILE A N 1
ATOM 657 C CA . ILE A 1 85 ? 13.738 1.916 -21.559 1.00 94.25 85 ILE A CA 1
ATOM 658 C C . ILE A 1 85 ? 12.495 2.145 -20.692 1.00 94.25 85 ILE A C 1
ATOM 660 O O . ILE A 1 85 ? 11.723 1.221 -20.466 1.00 94.25 85 ILE A O 1
ATOM 664 N N . ILE A 1 86 ? 12.314 3.381 -20.220 1.00 92.25 86 ILE A N 1
ATOM 665 C CA . ILE A 1 86 ? 11.106 3.848 -19.537 1.00 92.25 86 ILE A CA 1
ATOM 666 C C . ILE A 1 86 ? 10.637 5.133 -20.211 1.00 92.25 86 ILE A C 1
ATOM 668 O O . ILE A 1 86 ? 11.460 5.946 -20.635 1.00 92.25 86 ILE A O 1
ATOM 672 N N . GLU A 1 87 ? 9.328 5.339 -20.297 1.00 89.62 87 GLU A N 1
ATOM 673 C CA . GLU A 1 87 ? 8.776 6.566 -20.881 1.00 89.62 87 GLU A CA 1
ATOM 674 C C . GLU A 1 87 ? 8.722 7.710 -19.864 1.00 89.62 87 GLU A C 1
ATOM 676 O O . GLU A 1 87 ? 9.045 8.859 -20.176 1.00 89.62 87 GLU A O 1
ATOM 681 N N . GLN A 1 88 ? 8.326 7.389 -18.632 1.00 91.31 88 GLN A N 1
ATOM 682 C CA . GLN A 1 88 ? 8.131 8.337 -17.540 1.00 91.31 88 GLN A CA 1
ATOM 683 C C . GLN A 1 88 ? 8.759 7.800 -16.256 1.00 91.31 88 GLN A C 1
ATOM 685 O O . GLN A 1 88 ? 8.986 6.600 -16.114 1.00 91.31 88 GLN A O 1
ATOM 690 N N . ASP A 1 89 ? 9.055 8.706 -15.326 1.00 93.06 89 ASP A N 1
ATOM 691 C CA . ASP A 1 89 ? 9.496 8.332 -13.986 1.00 93.06 89 ASP A CA 1
ATOM 692 C C . ASP A 1 89 ? 8.333 7.638 -13.243 1.00 93.06 89 ASP A C 1
ATOM 694 O O . ASP A 1 89 ? 7.307 8.293 -13.007 1.00 93.06 89 ASP A O 1
ATOM 698 N N . PRO A 1 90 ? 8.473 6.351 -12.861 1.00 93.94 90 PRO A N 1
ATOM 699 C CA . PRO A 1 90 ? 7.401 5.588 -12.221 1.00 93.94 90 PRO A CA 1
ATOM 700 C C . PRO A 1 90 ? 7.071 6.079 -10.797 1.00 93.94 90 PRO A C 1
ATOM 702 O O . PRO A 1 90 ? 6.069 5.668 -10.211 1.00 93.94 90 PRO A O 1
ATOM 705 N N . PHE A 1 91 ? 7.896 6.963 -10.216 1.00 94.12 91 PHE A N 1
ATOM 706 C CA . PHE A 1 91 ? 7.616 7.634 -8.941 1.00 94.12 91 PHE A CA 1
ATOM 707 C C . PHE A 1 91 ? 6.811 8.927 -9.092 1.00 94.12 91 PHE A C 1
ATOM 709 O O . PHE A 1 91 ? 6.316 9.462 -8.099 1.00 94.12 91 PHE A O 1
ATOM 716 N N . VAL A 1 92 ? 6.699 9.450 -10.315 1.00 93.31 92 VAL A N 1
ATOM 717 C CA . VAL A 1 92 ? 5.914 10.653 -10.631 1.00 93.31 92 VAL A CA 1
ATOM 718 C C . VAL A 1 92 ? 4.589 10.276 -11.287 1.00 93.31 92 VAL A C 1
ATOM 720 O O . VAL A 1 92 ? 3.565 10.892 -10.997 1.00 93.31 92 VAL A O 1
ATOM 723 N N . SER A 1 93 ? 4.606 9.269 -12.158 1.00 94.25 93 SER A N 1
ATOM 724 C CA . SER A 1 93 ? 3.436 8.749 -12.861 1.00 94.25 93 SER A CA 1
ATOM 725 C C . SER A 1 93 ? 3.293 7.263 -12.567 1.00 94.25 93 SER A C 1
ATOM 727 O O . SER A 1 93 ? 4.287 6.543 -12.576 1.00 94.25 93 SER A O 1
ATOM 729 N N . LEU A 1 94 ? 2.073 6.804 -12.288 1.00 96.00 94 LEU A N 1
ATOM 730 C CA . LEU A 1 94 ? 1.830 5.397 -11.986 1.00 96.00 94 LEU A CA 1
ATOM 731 C C . LEU A 1 94 ? 2.152 4.534 -13.211 1.00 96.00 94 LEU A C 1
ATOM 733 O O . LEU A 1 94 ? 1.615 4.762 -14.294 1.00 96.00 94 LEU A O 1
ATOM 737 N N . ASP A 1 95 ? 2.978 3.514 -13.006 1.00 95.94 95 ASP A N 1
ATOM 738 C CA . ASP A 1 95 ? 3.139 2.419 -13.954 1.00 95.94 95 ASP A CA 1
ATOM 739 C C . ASP A 1 95 ? 1.866 1.561 -13.968 1.00 95.94 95 ASP A C 1
ATOM 741 O O . ASP A 1 95 ? 1.614 0.790 -13.043 1.00 95.94 95 ASP A O 1
ATOM 745 N N . VAL A 1 96 ? 1.033 1.745 -14.990 1.00 95.81 96 VAL A N 1
ATOM 746 C CA . VAL A 1 96 ? -0.292 1.113 -15.070 1.00 95.81 96 VAL A CA 1
ATOM 747 C C . VAL A 1 96 ? -0.194 -0.393 -15.332 1.00 95.81 96 VAL A C 1
ATOM 749 O O . VAL A 1 96 ? -0.982 -1.141 -14.762 1.00 95.81 96 VAL A O 1
ATOM 752 N N . ASP A 1 97 ? 0.780 -0.834 -16.132 1.00 93.88 97 ASP A N 1
ATOM 753 C CA . ASP A 1 97 ? 0.877 -2.222 -16.612 1.00 93.88 97 ASP A CA 1
ATOM 754 C C . ASP A 1 97 ? 1.677 -3.143 -15.670 1.00 93.88 97 ASP A C 1
ATOM 756 O O . ASP A 1 97 ? 1.711 -4.355 -15.870 1.00 93.88 97 ASP A O 1
ATOM 760 N N . GLY A 1 98 ? 2.338 -2.595 -14.647 1.00 95.75 98 GLY A N 1
ATOM 761 C CA . GLY A 1 98 ? 3.036 -3.370 -13.619 1.00 95.75 98 GLY A CA 1
ATOM 762 C C . GLY A 1 98 ? 2.499 -3.077 -12.225 1.00 95.75 98 GLY A C 1
ATOM 763 O O . GLY A 1 98 ? 1.831 -3.912 -11.619 1.00 95.75 98 GLY A O 1
ATOM 764 N N . VAL A 1 99 ? 2.772 -1.879 -11.704 1.00 97.62 99 VAL A N 1
ATOM 765 C CA . VAL A 1 99 ? 2.295 -1.472 -10.366 1.00 9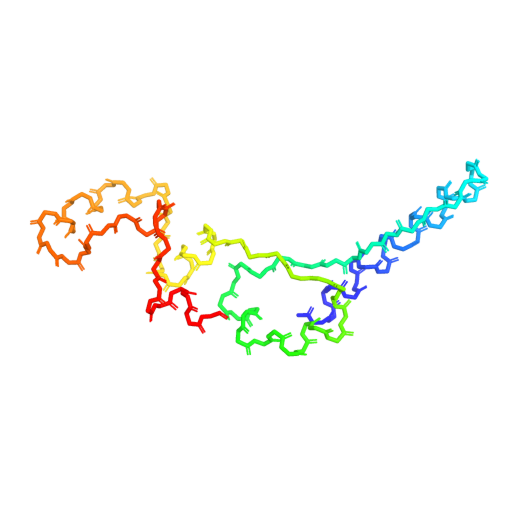7.62 99 VAL A CA 1
ATOM 766 C C . VAL A 1 99 ? 0.768 -1.398 -10.316 1.00 97.62 99 VAL A C 1
ATOM 768 O O . VAL A 1 99 ? 0.184 -1.761 -9.303 1.00 97.62 99 VAL A O 1
ATOM 771 N N . GLY A 1 100 ? 0.118 -0.954 -11.393 1.00 97.25 100 GLY A N 1
ATOM 772 C CA . GLY A 1 100 ? -1.339 -0.856 -11.483 1.00 97.25 100 GLY A CA 1
ATOM 773 C C . GLY A 1 100 ? -2.074 -2.199 -11.571 1.00 97.25 100 GLY A C 1
ATOM 774 O O . GLY A 1 100 ? -3.273 -2.232 -11.299 1.00 97.25 100 GLY A O 1
ATOM 775 N N . GLU A 1 101 ? -1.389 -3.297 -11.913 1.00 97.31 101 GLU A N 1
ATOM 776 C CA . GLU A 1 101 ? -1.976 -4.646 -11.884 1.00 97.31 101 GLU A CA 1
ATOM 777 C C . GLU A 1 101 ? -2.076 -5.230 -10.462 1.00 97.31 101 GLU A C 1
ATOM 779 O O . GLU A 1 101 ? -2.800 -6.209 -10.249 1.00 97.31 101 GLU A O 1
ATOM 784 N N . LEU A 1 102 ? -1.345 -4.650 -9.501 1.00 95.81 102 LEU A N 1
ATOM 785 C CA . LEU A 1 102 ? -1.311 -5.056 -8.092 1.00 95.81 102 LEU A CA 1
ATOM 786 C C . LEU A 1 102 ? -2.425 -4.379 -7.280 1.00 95.81 102 LEU A C 1
ATOM 788 O O . LEU A 1 102 ? -3.123 -5.116 -6.542 1.00 95.81 102 LEU A O 1
#

Secondary structure (DSSP, 8-state):
-HHHHHHHHHHHHHHHHHHHHHH---------EEE-SHHHHHTHHHHTTT-S-EEE-HHHHHHHHHT--HHHHHHHHHHHHHTTS-SS-TTTS--TTTGGG-

Sequence (102 aa):
LVKELEYVKARIDAVAQSVMQETGTKIDYLTGTMIELPRAAIRAHVIAEAAEFFSFGTNDLTQTTFGISRDDAASFLETYRQKGIIEQDPFVSLDVDGVGEL

Radius of gyration: 18.75 Å; chains: 1; bounding box: 40×24×54 Å